Protein AF-A0A955B5U7-F1 (afdb_monomer_lite)

pLDDT: mean 84.52, std 15.86, range [46.53, 98.56]

Radius of gyration: 17.12 Å; chains: 1; bounding box: 44×20×51 Å

Secondary structure (DSSP, 8-state):
--SHHHHHHHHHHHHHHHHHHHHHHHHHHHTTGGGS-HHHHHHHHHHHHHHHHHHHHHHHHHT---GGGHHHHHHHHHHHHHHHHHHHHHHHHHHHHHHHHTT-

Sequence (104 aa):
MSGEEKENGGDRALLGQLISSLKQQRDELALKIHLGKEDAKDEWEKVQQKLDKLADDFEPVRDAVEESASGLFASLKLVAGEVKDGFDRIKDAIIDGDVDDAKS

Structure (mmCIF, N/CA/C/O backbone):
data_AF-A0A955B5U7-F1
#
_entry.id   AF-A0A955B5U7-F1
#
loop_
_atom_site.group_PDB
_atom_site.id
_atom_site.type_symbol
_atom_site.label_atom_id
_atom_site.label_alt_id
_atom_site.label_comp_id
_atom_site.label_asym_id
_atom_site.label_entity_id
_atom_site.label_seq_id
_atom_site.pdbx_PDB_ins_code
_atom_site.Cartn_x
_atom_site.Cartn_y
_atom_site.Cartn_z
_atom_site.occupancy
_atom_site.B_iso_or_equiv
_atom_site.auth_seq_id
_atom_site.auth_comp_id
_atom_site.auth_asym_id
_atom_site.auth_atom_id
_atom_site.pdbx_PDB_model_num
ATOM 1 N N . MET A 1 1 ? -21.274 -4.360 30.761 1.00 48.97 1 MET A N 1
ATOM 2 C CA . MET A 1 1 ? -20.519 -3.903 29.577 1.00 48.97 1 MET A CA 1
ATOM 3 C C . MET A 1 1 ? -19.061 -4.216 29.861 1.00 48.97 1 MET A C 1
ATOM 5 O O . MET A 1 1 ? -18.491 -3.500 30.667 1.00 48.97 1 MET A O 1
ATOM 9 N N . SER A 1 2 ? -18.513 -5.365 29.431 1.00 54.75 2 SER A N 1
ATOM 10 C CA . SER A 1 2 ? -17.124 -5.688 29.835 1.00 54.75 2 SER A CA 1
ATOM 11 C C . SER A 1 2 ? -16.362 -6.766 29.044 1.00 54.75 2 SER A C 1
ATOM 13 O O . SER A 1 2 ? -15.268 -7.119 29.472 1.00 54.75 2 SER A O 1
ATOM 15 N N . GLY A 1 3 ? -16.876 -7.288 27.925 1.00 49.66 3 GLY A N 1
ATOM 16 C CA . GLY A 1 3 ? -16.176 -8.311 27.123 1.00 49.66 3 GLY A CA 1
ATOM 17 C C . GLY A 1 3 ? -15.735 -7.802 25.750 1.00 49.66 3 GLY A C 1
ATOM 18 O O . GLY A 1 3 ? -14.545 -7.745 25.461 1.00 49.66 3 GLY A O 1
ATOM 19 N N . GLU A 1 4 ? -16.695 -7.354 24.940 1.00 46.53 4 GLU A N 1
ATOM 20 C CA . GLU A 1 4 ? -16.487 -7.044 23.513 1.00 46.53 4 GLU A CA 1
ATOM 21 C C . GLU A 1 4 ? -15.727 -5.733 23.232 1.00 46.53 4 GLU A C 1
ATOM 23 O O . GLU A 1 4 ? -15.049 -5.619 22.212 1.00 46.53 4 GLU A O 1
ATOM 28 N N . GLU A 1 5 ? -15.733 -4.760 24.151 1.00 49.75 5 GLU A N 1
ATOM 29 C CA . GLU A 1 5 ? -15.017 -3.482 23.961 1.00 49.75 5 GLU A CA 1
ATOM 30 C C . GLU A 1 5 ? -13.483 -3.639 23.940 1.00 49.75 5 GLU A C 1
ATOM 32 O O . GLU A 1 5 ? -12.781 -2.813 23.356 1.00 49.75 5 GLU A O 1
ATOM 37 N N . LYS A 1 6 ? -12.937 -4.687 24.574 1.00 49.84 6 LYS A N 1
ATOM 38 C CA . LYS A 1 6 ? -11.481 -4.916 24.660 1.00 49.84 6 LYS A CA 1
ATOM 39 C C . LYS A 1 6 ? -10.923 -5.633 23.429 1.00 49.84 6 LYS A C 1
ATOM 41 O O . LYS A 1 6 ? -9.793 -5.353 23.040 1.00 49.84 6 LYS A O 1
ATOM 46 N N . GLU A 1 7 ? -11.703 -6.528 22.827 1.00 50.97 7 GLU A N 1
ATOM 47 C CA . GLU A 1 7 ? -11.304 -7.322 21.658 1.00 50.97 7 GLU A CA 1
ATOM 48 C C . GLU A 1 7 ? -11.363 -6.480 20.374 1.00 50.97 7 GLU A C 1
ATOM 50 O O . GLU A 1 7 ? -10.407 -6.436 19.600 1.00 50.97 7 GLU A O 1
ATOM 55 N N . ASN A 1 8 ? -12.422 -5.677 20.227 1.00 57.22 8 ASN A N 1
ATOM 56 C CA . ASN A 1 8 ? -12.657 -4.852 19.042 1.00 57.22 8 ASN A CA 1
ATOM 57 C C . ASN A 1 8 ? -11.638 -3.698 18.897 1.00 57.22 8 ASN A C 1
ATOM 59 O O . ASN A 1 8 ? -11.380 -3.227 17.796 1.00 57.22 8 ASN A O 1
ATOM 63 N N . GLY A 1 9 ? -11.003 -3.246 19.986 1.00 65.31 9 GLY A N 1
ATOM 64 C CA . GLY A 1 9 ? -9.906 -2.268 19.926 1.00 65.31 9 GLY A CA 1
ATOM 65 C C . GLY A 1 9 ? -8.589 -2.836 19.373 1.00 65.31 9 GLY A C 1
ATOM 66 O O . GLY A 1 9 ? -7.801 -2.096 18.779 1.00 65.31 9 GLY A O 1
ATOM 67 N N . GLY A 1 10 ? -8.354 -4.144 19.531 1.00 78.12 10 GLY A N 1
ATOM 68 C CA . GLY A 1 10 ? -7.139 -4.817 19.065 1.00 78.12 10 GLY A CA 1
ATOM 69 C C . GLY A 1 10 ? -7.067 -4.901 17.541 1.00 78.12 10 GLY A C 1
ATOM 70 O O . GLY A 1 10 ? -6.060 -4.517 16.946 1.00 78.12 10 GLY A O 1
ATOM 71 N N . ASP A 1 11 ? -8.160 -5.312 16.899 1.00 81.56 11 ASP A N 1
ATOM 72 C CA . ASP A 1 11 ? -8.219 -5.477 15.441 1.00 81.56 11 ASP A CA 1
ATOM 73 C C . ASP A 1 11 ? -7.993 -4.166 14.679 1.00 81.56 11 ASP A C 1
ATOM 75 O O . ASP A 1 11 ? -7.328 -4.147 13.641 1.00 81.56 11 ASP A O 1
ATOM 79 N N . ARG A 1 12 ? -8.464 -3.043 15.226 1.00 84.00 12 ARG A N 1
ATOM 80 C CA . ARG A 1 12 ? -8.259 -1.707 14.643 1.00 84.00 12 ARG A CA 1
ATOM 81 C C . ARG A 1 12 ? -6.804 -1.284 14.709 1.00 84.00 12 ARG A C 1
ATOM 83 O O . ARG A 1 12 ? -6.262 -0.776 13.730 1.00 84.00 12 ARG A O 1
ATOM 90 N N . ALA A 1 13 ? -6.168 -1.504 15.859 1.00 87.44 13 ALA A N 1
ATOM 91 C CA . ALA A 1 13 ? -4.758 -1.196 16.044 1.00 87.44 13 ALA A CA 1
ATOM 92 C C . ALA A 1 13 ? -3.880 -2.047 15.114 1.00 87.44 13 ALA A C 1
ATOM 94 O O . ALA A 1 13 ? -2.900 -1.541 14.566 1.00 87.44 13 ALA A O 1
ATOM 95 N N . LEU A 1 14 ? -4.243 -3.316 14.902 1.00 90.81 14 LEU A N 1
ATOM 96 C CA . LEU A 1 14 ? -3.566 -4.201 13.953 1.00 90.81 14 LEU A CA 1
ATOM 97 C C . LEU A 1 14 ? -3.757 -3.740 12.505 1.00 90.81 14 LEU A C 1
ATOM 99 O O . LEU A 1 14 ? -2.784 -3.679 11.756 1.00 90.81 14 LEU A O 1
ATOM 103 N N . LEU A 1 15 ? -4.977 -3.366 12.110 1.00 92.81 15 LEU A N 1
ATOM 104 C CA . LEU A 1 15 ? -5.242 -2.853 10.766 1.00 92.81 15 LEU A CA 1
ATOM 105 C C . LEU A 1 15 ? -4.506 -1.530 10.505 1.00 92.81 15 LEU A C 1
ATOM 107 O O . LEU A 1 15 ? -3.903 -1.365 9.449 1.00 92.81 15 LEU A O 1
ATOM 111 N N . GLY A 1 16 ? -4.478 -0.617 11.479 1.00 94.25 16 GLY A N 1
ATOM 112 C CA . GLY A 1 16 ? -3.715 0.630 11.382 1.00 94.25 16 GLY A CA 1
ATOM 113 C C . GLY A 1 16 ? -2.206 0.399 11.226 1.00 94.25 16 GLY A C 1
ATOM 114 O O . GLY A 1 16 ? -1.557 1.055 10.408 1.00 94.25 16 GLY A O 1
ATOM 115 N N . GLN A 1 17 ? -1.643 -0.570 11.956 1.00 95.69 17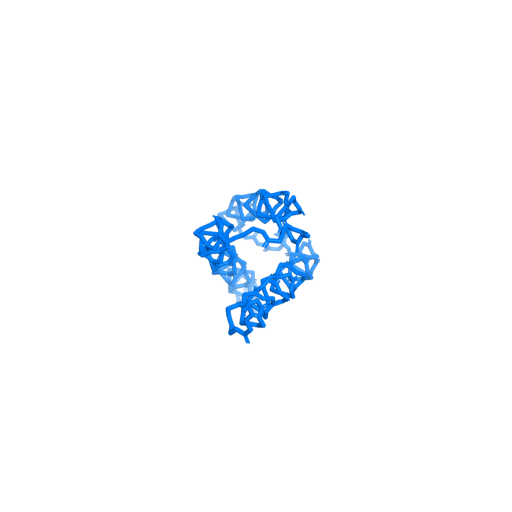 GLN A N 1
ATOM 116 C CA . GLN A 1 17 ? -0.249 -0.996 11.776 1.00 95.69 17 GLN A CA 1
ATOM 117 C C . GLN A 1 17 ? -0.010 -1.602 10.389 1.00 95.69 17 GLN A C 1
ATOM 119 O O . GLN A 1 17 ? 0.985 -1.268 9.748 1.00 95.69 17 GLN A O 1
ATOM 124 N N . LEU A 1 18 ? -0.933 -2.431 9.893 1.00 96.75 18 LEU A N 1
ATOM 125 C CA . LEU A 1 18 ? -0.846 -3.004 8.551 1.00 96.75 18 LEU A CA 1
ATOM 126 C C . LEU A 1 18 ? -0.867 -1.914 7.472 1.00 96.75 18 LEU A C 1
ATOM 128 O O . LEU A 1 18 ? 0.024 -1.889 6.631 1.00 96.75 18 LEU A O 1
ATOM 132 N N . ILE A 1 19 ? -1.810 -0.968 7.527 1.00 97.50 19 ILE A N 1
ATOM 133 C CA . ILE A 1 19 ? -1.870 0.170 6.592 1.00 97.50 19 ILE A CA 1
ATOM 134 C C . ILE A 1 19 ? -0.567 0.979 6.634 1.00 97.50 19 ILE A C 1
ATOM 136 O O . ILE A 1 19 ? -0.055 1.385 5.593 1.00 97.50 19 ILE A O 1
ATOM 140 N N . SER A 1 20 ? 0.001 1.183 7.824 1.00 97.88 20 SER A N 1
ATOM 141 C CA . SER A 1 20 ? 1.278 1.890 7.977 1.00 97.88 20 SER A CA 1
ATOM 142 C C . SER A 1 20 ? 2.435 1.123 7.325 1.00 97.88 20 SER A C 1
ATOM 144 O O . SER A 1 20 ? 3.231 1.717 6.601 1.00 97.88 20 SER A O 1
ATOM 146 N N . SER A 1 21 ? 2.488 -0.201 7.503 1.00 98.12 21 SER A N 1
ATOM 147 C CA . SER A 1 21 ? 3.464 -1.069 6.833 1.00 98.12 21 SER A CA 1
ATOM 148 C C . SER A 1 21 ? 3.302 -1.055 5.311 1.00 98.12 21 SER A C 1
ATOM 150 O O . SER A 1 21 ? 4.301 -1.052 4.598 1.00 98.12 21 SER A O 1
ATOM 152 N N . LEU A 1 22 ? 2.068 -1.028 4.799 1.00 98.50 22 LEU A N 1
ATOM 153 C CA . LEU A 1 22 ? 1.795 -0.958 3.361 1.00 98.50 22 LEU A CA 1
ATOM 154 C C . LEU A 1 22 ? 2.233 0.386 2.765 1.00 98.50 22 LEU A C 1
ATOM 156 O O . LEU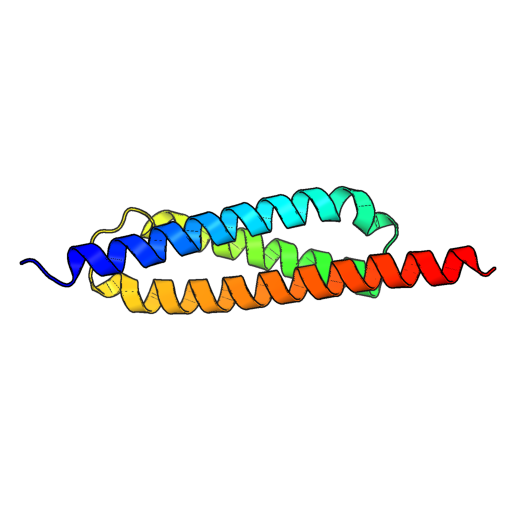 A 1 22 ? 2.786 0.415 1.669 1.00 98.50 22 LEU A O 1
ATOM 160 N N . LYS A 1 23 ? 2.051 1.495 3.495 1.00 98.50 23 LYS A N 1
ATOM 161 C CA . LYS A 1 23 ? 2.585 2.812 3.104 1.00 98.50 23 LYS A CA 1
ATOM 162 C C . LYS A 1 23 ? 4.110 2.806 3.043 1.00 98.50 23 LYS A C 1
ATOM 164 O O . LYS A 1 23 ? 4.668 3.294 2.068 1.00 98.50 23 LYS A O 1
ATOM 169 N N . GLN A 1 24 ? 4.775 2.194 4.023 1.00 98.31 24 GLN A N 1
ATOM 170 C CA . GLN A 1 24 ? 6.228 2.037 3.981 1.00 98.31 24 GLN A CA 1
ATOM 171 C C . GLN A 1 24 ? 6.672 1.182 2.782 1.00 98.31 24 GLN A C 1
ATOM 173 O O . GLN A 1 24 ? 7.569 1.585 2.047 1.00 98.31 24 GLN A O 1
ATOM 178 N N . GLN A 1 25 ? 6.019 0.041 2.539 1.00 97.69 25 GLN A N 1
ATOM 179 C CA . GLN A 1 25 ? 6.316 -0.820 1.389 1.00 97.69 25 GLN A CA 1
ATOM 180 C C . GLN A 1 25 ? 6.121 -0.076 0.060 1.00 97.69 25 GLN A C 1
ATOM 182 O O . GLN A 1 25 ? 6.955 -0.198 -0.835 1.00 97.69 25 GLN A O 1
ATOM 187 N N . ARG A 1 26 ? 5.060 0.732 -0.065 1.00 97.88 26 ARG A N 1
ATOM 188 C CA . ARG A 1 26 ? 4.861 1.634 -1.206 1.00 97.88 26 ARG A CA 1
ATOM 189 C C . ARG A 1 26 ? 6.055 2.573 -1.349 1.00 97.88 26 ARG A C 1
ATOM 191 O O . ARG A 1 26 ? 6.644 2.638 -2.418 1.00 97.88 26 ARG A O 1
ATOM 198 N N . ASP A 1 27 ? 6.435 3.286 -0.298 1.00 97.94 27 ASP A N 1
ATOM 199 C CA . ASP A 1 27 ? 7.517 4.269 -0.386 1.00 97.94 27 ASP A CA 1
ATOM 200 C C . ASP A 1 27 ? 8.853 3.608 -0.791 1.00 97.94 27 ASP A C 1
ATOM 202 O O . ASP A 1 27 ? 9.588 4.155 -1.611 1.00 97.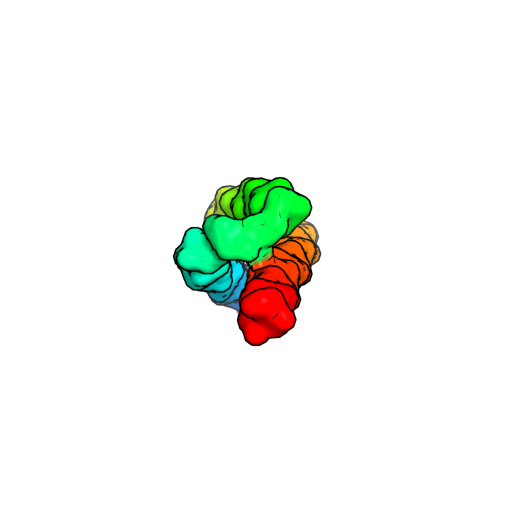94 27 ASP A O 1
ATOM 206 N N . GLU A 1 28 ? 9.129 2.389 -0.318 1.00 95.62 28 GLU A N 1
ATOM 207 C CA . GLU A 1 28 ? 10.293 1.590 -0.727 1.00 95.62 28 GLU A CA 1
ATOM 208 C C . GLU A 1 28 ? 10.229 1.132 -2.196 1.00 95.62 28 GLU A C 1
ATOM 210 O O . GLU A 1 28 ? 11.234 1.180 -2.911 1.00 95.62 28 GLU A O 1
ATOM 215 N N . LEU A 1 29 ? 9.060 0.691 -2.668 1.00 94.81 29 LEU A N 1
ATOM 216 C CA . LEU A 1 29 ? 8.856 0.245 -4.050 1.00 94.81 29 LEU A CA 1
ATOM 217 C C . LEU A 1 29 ? 8.857 1.404 -5.049 1.00 94.81 29 LEU A C 1
ATOM 219 O O . LEU A 1 29 ? 9.358 1.244 -6.162 1.00 94.81 29 LEU A O 1
ATOM 223 N N . ALA A 1 30 ? 8.380 2.584 -4.650 1.00 95.62 30 ALA A N 1
ATOM 224 C CA . ALA A 1 30 ? 8.387 3.787 -5.478 1.00 95.62 30 ALA A CA 1
ATOM 225 C C . ALA A 1 30 ? 9.808 4.168 -5.928 1.00 95.62 30 ALA A C 1
ATOM 227 O O . ALA A 1 30 ? 9.997 4.678 -7.030 1.00 95.62 30 ALA A O 1
ATOM 228 N N . LEU A 1 31 ? 10.821 3.857 -5.110 1.00 94.69 31 LEU A N 1
ATOM 229 C CA . LEU A 1 31 ? 12.229 4.075 -5.449 1.00 94.69 31 LEU A CA 1
ATOM 230 C C . LEU A 1 31 ? 12.738 3.155 -6.564 1.00 94.69 31 LEU A C 1
ATOM 232 O O . LEU A 1 31 ? 13.774 3.447 -7.149 1.00 94.69 31 LEU A O 1
ATOM 236 N N . LYS A 1 32 ? 12.054 2.039 -6.834 1.00 92.38 32 LYS A N 1
ATOM 237 C CA . LYS A 1 32 ? 12.520 0.984 -7.746 1.00 92.38 32 LYS A CA 1
ATOM 238 C C . LYS A 1 32 ? 11.581 0.728 -8.918 1.00 92.38 32 LYS A C 1
ATOM 240 O O . LYS A 1 32 ? 12.008 0.140 -9.903 1.00 92.38 32 LYS A O 1
ATOM 245 N N . ILE A 1 33 ? 10.327 1.177 -8.855 1.00 90.38 33 ILE A N 1
ATOM 246 C CA . ILE A 1 33 ? 9.303 0.863 -9.863 1.00 90.38 33 ILE A CA 1
ATOM 247 C C . ILE A 1 33 ? 9.676 1.315 -11.281 1.00 90.38 33 ILE A C 1
ATOM 249 O O . ILE A 1 33 ? 9.238 0.721 -12.263 1.00 90.38 33 ILE A O 1
ATOM 253 N N . HIS A 1 34 ? 10.541 2.323 -11.416 1.00 84.44 34 HIS A N 1
ATOM 254 C CA . HIS A 1 34 ? 11.056 2.748 -12.717 1.00 84.44 34 HIS A CA 1
ATOM 255 C C . HIS A 1 34 ? 11.857 1.650 -13.445 1.00 84.44 34 HIS A C 1
ATOM 257 O O . HIS A 1 34 ? 11.924 1.691 -14.674 1.00 84.44 34 HIS A O 1
ATOM 263 N N . LEU A 1 35 ? 12.417 0.685 -12.703 1.00 85.25 35 LEU A N 1
ATOM 264 C CA . LEU A 1 35 ? 13.105 -0.511 -13.209 1.00 85.25 35 LEU A CA 1
ATOM 265 C C . LEU A 1 35 ? 12.128 -1.621 -13.629 1.00 85.25 35 LEU A C 1
ATOM 267 O O . LEU A 1 35 ? 12.514 -2.551 -14.326 1.00 85.25 35 LEU A O 1
ATOM 271 N N . GLY A 1 36 ? 10.865 -1.544 -13.204 1.00 82.88 36 GLY A N 1
ATOM 272 C CA . GLY A 1 36 ? 9.848 -2.532 -13.543 1.00 82.88 36 GLY A CA 1
ATOM 273 C C . GLY A 1 36 ? 9.405 -2.465 -15.009 1.00 82.88 36 GLY A C 1
ATOM 274 O O . GLY A 1 36 ? 9.446 -1.408 -15.652 1.00 82.88 36 GLY A O 1
ATOM 275 N N . LYS A 1 37 ? 8.921 -3.605 -15.516 1.00 87.38 37 LYS A N 1
ATOM 276 C CA . LYS A 1 37 ? 8.254 -3.731 -16.826 1.00 87.38 37 LYS A CA 1
ATOM 277 C C . LYS A 1 37 ? 6.944 -2.920 -16.844 1.00 87.38 37 LYS A C 1
ATOM 279 O O . LYS A 1 37 ? 6.425 -2.557 -15.790 1.00 87.38 37 LYS A O 1
ATOM 284 N N . GLU A 1 38 ? 6.410 -2.630 -18.031 1.00 87.81 38 GLU A N 1
ATOM 285 C CA . GLU A 1 38 ? 5.172 -1.842 -18.201 1.00 87.81 38 GLU A CA 1
ATOM 286 C C . GLU A 1 38 ? 3.998 -2.430 -17.399 1.00 87.81 38 GLU A C 1
ATOM 288 O O . GLU A 1 38 ? 3.395 -1.720 -16.602 1.00 87.81 38 GLU A O 1
ATOM 293 N N . ASP A 1 39 ? 3.806 -3.752 -17.452 1.00 86.19 39 ASP A N 1
ATOM 294 C CA . ASP A 1 39 ? 2.788 -4.454 -16.656 1.00 86.19 39 ASP A CA 1
ATOM 295 C C . ASP A 1 39 ? 2.926 -4.217 -15.139 1.00 86.19 39 ASP A C 1
ATOM 297 O O . ASP A 1 39 ? 1.932 -4.119 -14.417 1.00 86.19 39 ASP A O 1
ATOM 301 N N . ALA A 1 40 ? 4.161 -4.103 -14.633 1.00 91.12 40 ALA A N 1
ATOM 302 C CA . ALA A 1 40 ? 4.410 -3.827 -13.219 1.00 91.12 40 ALA A CA 1
ATOM 303 C C . ALA A 1 40 ? 4.060 -2.377 -12.856 1.00 91.12 40 ALA A C 1
ATOM 305 O O . ALA A 1 40 ? 3.587 -2.130 -11.748 1.00 91.12 40 ALA A O 1
ATOM 306 N N . LYS A 1 41 ? 4.258 -1.429 -13.782 1.00 92.50 41 LYS A N 1
ATOM 307 C CA . LYS A 1 41 ? 3.865 -0.019 -13.616 1.00 92.50 41 LYS A CA 1
ATOM 308 C C . LYS A 1 41 ? 2.341 0.134 -13.626 1.00 92.50 41 LYS A C 1
ATOM 310 O O . LYS A 1 41 ? 1.803 0.842 -12.779 1.00 92.50 41 LYS A O 1
ATOM 315 N N . ASP A 1 42 ? 1.650 -0.602 -14.491 1.00 94.38 42 ASP A N 1
ATOM 316 C CA . ASP A 1 42 ? 0.185 -0.628 -14.536 1.00 94.38 42 ASP A CA 1
ATOM 317 C C . ASP A 1 42 ? -0.428 -1.222 -13.260 1.00 94.38 42 ASP A C 1
ATOM 319 O O . ASP A 1 42 ? -1.414 -0.707 -12.725 1.00 94.38 42 ASP A O 1
ATOM 323 N N . GLU A 1 43 ? 0.128 -2.330 -12.760 1.00 95.00 43 GLU A N 1
ATOM 324 C CA . GLU A 1 43 ? -0.308 -2.918 -11.489 1.00 95.00 43 GLU A CA 1
ATOM 325 C C . GLU A 1 43 ? 0.006 -1.982 -10.316 1.00 95.00 43 GLU A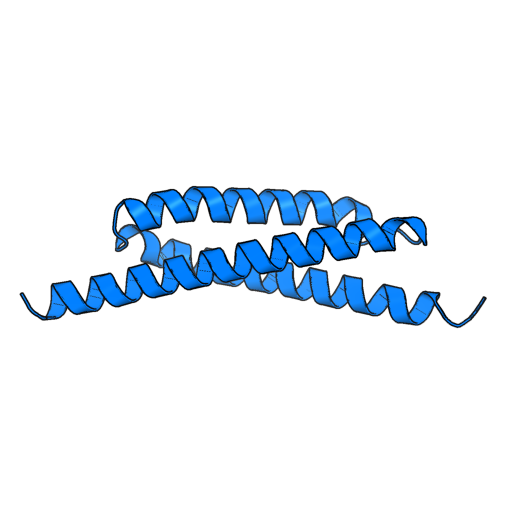 C 1
ATOM 327 O O . GLU A 1 43 ? -0.816 -1.813 -9.415 1.00 95.00 43 GLU A O 1
ATOM 332 N N . TRP A 1 44 ? 1.159 -1.316 -10.351 1.00 96.56 44 TRP A N 1
ATOM 333 C CA . TRP A 1 44 ? 1.558 -0.332 -9.354 1.00 96.56 44 TRP A CA 1
ATOM 334 C C . TRP A 1 44 ? 0.538 0.794 -9.189 1.00 96.56 44 TRP A C 1
ATOM 336 O O . TRP A 1 44 ? 0.098 1.034 -8.063 1.00 96.56 44 TRP A O 1
ATOM 346 N N . GLU A 1 45 ? 0.089 1.423 -10.277 1.00 96.94 45 GLU A N 1
ATOM 347 C CA . GLU A 1 45 ? -0.925 2.482 -10.199 1.00 96.94 45 GLU A CA 1
ATOM 348 C C . GLU A 1 45 ? -2.221 1.990 -9.537 1.00 96.94 45 GLU A C 1
ATOM 350 O O . GLU A 1 45 ? -2.785 2.665 -8.671 1.00 96.94 45 GLU A O 1
ATOM 355 N N . LYS A 1 46 ? -2.668 0.775 -9.880 1.00 97.31 46 LYS A N 1
ATOM 356 C CA . LYS A 1 46 ? -3.885 0.173 -9.310 1.00 97.31 46 LYS A CA 1
ATOM 357 C C . LYS A 1 46 ? -3.737 -0.100 -7.816 1.00 97.31 46 LYS A C 1
ATOM 359 O O . LYS A 1 46 ? -4.651 0.183 -7.040 1.00 97.31 46 LYS A O 1
ATOM 364 N N . VAL A 1 47 ? -2.604 -0.667 -7.403 1.00 97.94 47 VAL A N 1
ATOM 365 C CA . VAL A 1 47 ? -2.358 -1.028 -6.001 1.00 97.94 47 VAL A CA 1
ATOM 366 C C . VAL A 1 47 ? -2.185 0.224 -5.138 1.00 97.94 47 VAL A C 1
ATOM 368 O O . VAL A 1 47 ? -2.725 0.268 -4.032 1.00 97.94 47 VAL A O 1
ATOM 371 N N . GLN A 1 48 ? -1.528 1.273 -5.647 1.00 97.62 48 GLN A N 1
ATOM 372 C CA . GLN A 1 48 ? -1.427 2.556 -4.945 1.00 97.62 48 GLN A CA 1
ATOM 373 C C . GLN A 1 48 ? -2.800 3.192 -4.710 1.00 97.62 48 GLN A C 1
ATOM 375 O O . GLN A 1 48 ? -3.113 3.547 -3.576 1.00 97.62 48 GLN A O 1
ATOM 380 N N . GLN A 1 49 ? -3.651 3.251 -5.738 1.00 97.88 49 GLN A N 1
ATOM 381 C CA . GLN A 1 49 ? -5.009 3.788 -5.598 1.00 97.88 49 GLN A CA 1
ATOM 382 C C . GLN A 1 49 ? -5.838 2.999 -4.576 1.00 97.88 49 GLN A C 1
ATOM 384 O O . GLN A 1 49 ? -6.595 3.586 -3.801 1.00 97.88 49 GLN A O 1
ATOM 389 N N . LYS A 1 50 ? -5.687 1.667 -4.536 1.00 98.00 50 LYS A N 1
ATOM 390 C CA . LYS A 1 50 ? -6.333 0.835 -3.512 1.00 98.00 50 LYS A CA 1
ATOM 391 C C . LYS A 1 50 ? -5.810 1.134 -2.105 1.00 98.00 50 LYS A C 1
ATOM 393 O O . LYS A 1 50 ? -6.616 1.165 -1.179 1.00 98.00 50 LYS A O 1
ATOM 398 N N . LEU A 1 51 ? -4.503 1.348 -1.931 1.00 98.50 51 LEU A N 1
ATOM 399 C CA . LEU A 1 51 ? -3.926 1.722 -0.636 1.00 98.50 51 LEU A CA 1
ATOM 400 C C . LEU A 1 51 ? -4.431 3.091 -0.165 1.00 98.50 51 LEU A C 1
ATOM 402 O O . LEU A 1 51 ? -4.764 3.233 1.011 1.00 98.50 51 LEU A O 1
ATOM 406 N N . ASP A 1 52 ? -4.495 4.077 -1.059 1.00 97.88 52 ASP A N 1
ATOM 407 C CA . ASP A 1 52 ? -4.982 5.416 -0.720 1.00 97.88 52 ASP A CA 1
ATOM 408 C C . ASP A 1 52 ? -6.451 5.348 -0.289 1.00 97.88 52 ASP A C 1
ATOM 410 O O . ASP A 1 52 ? -6.790 5.773 0.814 1.00 97.88 52 ASP A O 1
ATOM 414 N N . LYS A 1 53 ? -7.294 4.658 -1.069 1.00 97.00 53 LYS A N 1
ATOM 415 C CA . LYS A 1 53 ? -8.695 4.426 -0.704 1.00 97.00 53 LYS A CA 1
ATOM 416 C C . LYS A 1 53 ? -8.849 3.680 0.624 1.00 97.00 5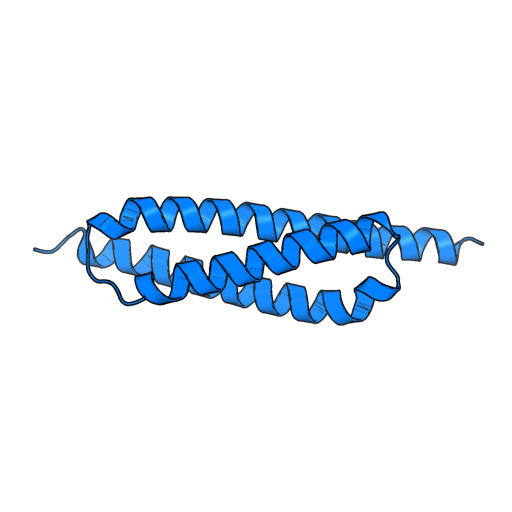3 LYS A C 1
ATOM 418 O O . LYS A 1 53 ? -9.677 4.056 1.443 1.00 97.00 53 LYS A O 1
ATOM 423 N N . LEU A 1 54 ? -8.055 2.636 0.859 1.00 97.00 54 LEU A N 1
ATOM 424 C CA . LEU A 1 54 ? -8.064 1.899 2.125 1.00 97.00 54 LEU A CA 1
ATOM 425 C C . LEU A 1 54 ? -7.721 2.807 3.314 1.00 97.00 54 LEU A C 1
ATOM 427 O O . LEU A 1 54 ? -8.315 2.666 4.382 1.00 97.00 54 LEU A O 1
ATOM 431 N N . ALA A 1 55 ? -6.749 3.706 3.152 1.00 96.06 55 ALA A N 1
ATOM 432 C CA . ALA A 1 55 ? -6.363 4.641 4.200 1.00 96.06 55 ALA A CA 1
ATOM 433 C C . ALA A 1 55 ? -7.469 5.669 4.480 1.00 96.06 55 ALA A C 1
ATOM 435 O O . ALA A 1 55 ? -7.766 5.913 5.651 1.00 96.06 55 ALA A O 1
ATOM 436 N N . ASP A 1 56 ? -8.087 6.205 3.427 1.00 95.56 56 ASP A N 1
ATOM 437 C CA . ASP A 1 56 ? -9.196 7.158 3.521 1.00 95.56 56 ASP A CA 1
ATOM 438 C C . ASP A 1 56 ? -10.434 6.513 4.166 1.00 95.56 56 ASP A C 1
ATOM 440 O O . ASP A 1 56 ? -11.038 7.087 5.069 1.00 95.56 56 ASP A O 1
ATOM 444 N N . ASP A 1 57 ? -10.770 5.279 3.776 1.00 93.19 57 ASP A N 1
ATOM 445 C CA . ASP A 1 57 ? -11.906 4.533 4.329 1.00 93.19 57 ASP A CA 1
ATOM 446 C C . ASP A 1 57 ? -11.660 4.101 5.794 1.00 93.19 57 ASP A C 1
ATOM 448 O O . ASP A 1 57 ? -12.607 3.926 6.564 1.00 93.19 57 ASP A O 1
ATOM 452 N N . PHE A 1 58 ? -10.396 3.936 6.210 1.00 92.50 58 PHE A N 1
ATOM 453 C CA . PHE A 1 58 ? -10.027 3.578 7.585 1.00 92.50 58 PHE A CA 1
ATOM 454 C C . PHE A 1 58 ? -10.046 4.770 8.554 1.00 92.50 58 PHE A C 1
ATOM 456 O O . PHE A 1 58 ? -10.368 4.588 9.731 1.00 92.50 58 PHE A O 1
ATOM 463 N N . GLU A 1 59 ? -9.714 5.979 8.093 1.00 90.00 59 GLU A N 1
ATOM 464 C CA . GLU A 1 59 ? -9.651 7.182 8.935 1.00 90.00 59 GLU A CA 1
ATOM 465 C C . GLU A 1 59 ? -10.923 7.420 9.778 1.00 90.00 59 GLU A C 1
ATOM 467 O O . GLU A 1 59 ? -10.796 7.511 11.004 1.00 90.00 59 GLU A O 1
ATOM 472 N N . PRO A 1 60 ? -12.144 7.462 9.202 1.00 85.88 60 PRO A N 1
ATOM 473 C CA . PRO A 1 60 ? -13.352 7.775 9.965 1.00 85.88 60 PRO A CA 1
ATOM 474 C C . PRO A 1 60 ? -13.744 6.673 10.953 1.00 85.88 60 PRO A C 1
ATOM 476 O O . PRO A 1 60 ? -14.468 6.941 11.913 1.00 85.88 60 PRO A O 1
ATOM 479 N N . VAL A 1 61 ? -13.286 5.435 10.744 1.00 81.56 61 VAL A N 1
ATOM 480 C CA . VAL A 1 61 ? -13.643 4.305 11.611 1.00 81.56 61 VAL A CA 1
ATOM 481 C C . VAL A 1 61 ? -12.617 4.006 12.687 1.00 81.56 61 VAL A C 1
ATOM 483 O O . VAL A 1 61 ? -12.988 3.427 13.706 1.00 81.56 61 VAL A O 1
ATOM 486 N N . ARG A 1 62 ? -11.361 4.444 12.536 1.00 80.56 62 ARG A N 1
ATOM 487 C CA . ARG A 1 62 ? -10.299 4.235 13.534 1.00 80.56 62 ARG A CA 1
ATOM 488 C C . ARG A 1 62 ? -10.731 4.645 14.946 1.00 80.56 62 ARG A C 1
ATOM 490 O O . ARG A 1 62 ? -10.472 3.909 15.899 1.00 80.56 62 ARG A O 1
ATOM 497 N N . ASP A 1 63 ? -11.425 5.776 15.052 1.00 78.06 63 ASP A N 1
ATOM 498 C CA . ASP A 1 63 ? -11.822 6.385 16.326 1.00 78.06 63 ASP A CA 1
ATOM 499 C C . ASP A 1 63 ? -13.307 6.126 16.676 1.00 78.06 63 ASP A C 1
ATOM 501 O O . ASP A 1 63 ? -13.797 6.575 17.714 1.00 78.06 63 ASP A O 1
ATOM 505 N N . ALA A 1 64 ? -14.038 5.374 15.842 1.00 72.06 64 ALA A N 1
ATOM 506 C CA . ALA A 1 64 ? -15.448 5.061 16.062 1.00 72.06 64 ALA A CA 1
ATOM 507 C C . ALA A 1 64 ? -15.620 3.986 17.150 1.00 72.06 64 ALA A C 1
ATOM 509 O O . ALA A 1 64 ? -15.010 2.922 17.101 1.00 72.06 64 ALA A O 1
ATOM 510 N N . VAL A 1 65 ? -16.477 4.227 18.144 1.00 62.97 65 VAL A N 1
ATOM 511 C CA . VAL A 1 65 ? -16.690 3.310 19.288 1.00 62.97 65 VAL A CA 1
ATOM 512 C C . VAL A 1 65 ? -17.740 2.221 18.979 1.00 62.97 65 VAL A C 1
ATOM 514 O O . VAL A 1 65 ? -17.929 1.298 19.762 1.00 62.97 65 VAL A O 1
ATOM 517 N N . GLU A 1 66 ? -18.402 2.287 17.823 1.00 63.19 66 GLU A N 1
ATOM 518 C CA . GLU A 1 66 ? -19.642 1.553 17.557 1.00 63.19 66 GLU A CA 1
ATOM 519 C C . GLU A 1 66 ? -19.453 0.075 17.155 1.00 63.19 66 GLU A C 1
ATOM 521 O O . GLU A 1 66 ? -18.613 -0.274 16.326 1.00 63.19 66 GLU A O 1
ATOM 526 N N . GLU A 1 67 ? -20.317 -0.790 17.691 1.00 61.88 67 GLU A N 1
ATOM 527 C CA . GLU A 1 67 ? -20.425 -2.229 17.394 1.00 61.88 67 GLU A CA 1
ATOM 528 C C . GLU A 1 67 ? -20.706 -2.504 15.896 1.00 61.88 67 GLU A C 1
ATOM 530 O O . GLU A 1 67 ? -20.255 -3.504 15.330 1.00 61.88 67 GLU A O 1
ATOM 535 N N . SER A 1 68 ? -21.356 -1.551 15.217 1.00 64.06 68 SER A N 1
ATOM 536 C CA . SER A 1 68 ? -21.649 -1.541 13.776 1.00 64.06 68 SER A CA 1
ATOM 537 C C . SER A 1 68 ? -20.401 -1.491 12.882 1.00 64.06 68 SER A C 1
ATOM 539 O O . SER A 1 68 ? -20.459 -1.886 11.717 1.00 64.06 68 SER A O 1
ATOM 541 N N . ALA A 1 69 ? -19.257 -1.030 13.403 1.00 67.94 69 ALA A N 1
ATOM 542 C CA . ALA A 1 69 ? -18.027 -0.877 12.623 1.00 67.94 69 ALA A CA 1
ATOM 543 C C . ALA A 1 69 ? -17.314 -2.216 12.348 1.00 67.94 69 ALA A C 1
ATOM 545 O O . ALA A 1 69 ? -16.484 -2.303 11.444 1.00 67.94 69 ALA A O 1
ATOM 546 N N . SER A 1 70 ? -17.667 -3.280 13.075 1.00 70.50 70 SER A N 1
ATOM 547 C CA . SER A 1 70 ? -17.037 -4.607 12.999 1.00 70.50 70 SER A CA 1
ATOM 548 C C . SER A 1 70 ? -17.044 -5.201 11.579 1.00 70.50 70 SER A C 1
ATOM 550 O O . SER A 1 70 ? -16.023 -5.689 11.092 1.00 70.50 70 SER A O 1
ATOM 552 N N . GLY A 1 71 ? -18.175 -5.104 10.868 1.00 78.12 71 GLY A N 1
ATOM 553 C CA . GLY A 1 71 ? -18.285 -5.564 9.475 1.00 78.12 71 GLY A CA 1
ATOM 554 C C . GLY A 1 71 ? -17.483 -4.711 8.486 1.00 78.12 71 GLY A C 1
ATOM 555 O O . GLY A 1 71 ? -16.963 -5.221 7.488 1.00 78.12 71 GLY A O 1
ATOM 556 N N . LEU A 1 72 ? -17.319 -3.422 8.792 1.00 83.62 72 LEU A N 1
ATOM 557 C CA . LEU A 1 72 ? -16.489 -2.521 8.002 1.00 83.62 72 LEU A CA 1
ATOM 558 C C . LEU A 1 72 ? -15.005 -2.864 8.177 1.00 83.62 72 LEU A C 1
ATOM 560 O O . LEU A 1 72 ? -14.292 -2.989 7.185 1.00 83.62 72 LEU A O 1
ATOM 564 N N . PHE A 1 73 ? -14.556 -3.133 9.407 1.00 85.31 73 PHE A N 1
ATOM 565 C CA . PHE A 1 73 ? -13.177 -3.552 9.683 1.00 85.31 73 PHE A CA 1
ATOM 566 C C . PHE A 1 73 ? -12.798 -4.859 8.989 1.00 85.31 73 PHE A C 1
ATOM 568 O O . PHE A 1 73 ? -11.712 -4.949 8.417 1.00 85.31 73 PHE A O 1
ATOM 575 N N . ALA A 1 74 ? -13.690 -5.853 8.983 1.00 86.94 74 ALA A N 1
ATOM 576 C CA . ALA A 1 74 ? -13.458 -7.094 8.248 1.00 86.94 74 ALA A CA 1
ATOM 577 C C . ALA A 1 74 ? -13.259 -6.832 6.744 1.00 86.94 74 ALA A C 1
ATOM 579 O O . ALA A 1 74 ? -12.336 -7.373 6.137 1.00 86.94 74 ALA A O 1
ATOM 580 N N . SER A 1 75 ? -14.071 -5.945 6.164 1.00 91.81 75 SER A N 1
ATOM 581 C CA . SER A 1 75 ? -13.969 -5.561 4.752 1.00 91.81 75 SER A CA 1
ATOM 582 C C . SER A 1 75 ? -12.661 -4.819 4.454 1.00 91.81 75 SER A C 1
ATOM 584 O O . SER A 1 75 ? -11.961 -5.160 3.503 1.00 91.81 75 SER A O 1
ATOM 586 N N . LEU A 1 76 ? -12.271 -3.865 5.305 1.00 94.00 76 LEU A N 1
ATOM 587 C CA . LEU A 1 76 ? -11.001 -3.144 5.174 1.00 94.00 76 LEU A CA 1
ATOM 588 C C . LEU A 1 76 ? -9.794 -4.083 5.300 1.00 94.00 76 LEU A C 1
ATOM 590 O O . LEU A 1 76 ? -8.818 -3.931 4.571 1.00 94.00 76 LEU A O 1
ATOM 594 N N . LYS A 1 77 ? -9.861 -5.093 6.175 1.00 92.94 77 LYS A N 1
ATOM 595 C CA . LYS A 1 77 ? -8.806 -6.108 6.317 1.00 92.94 77 LYS A CA 1
ATOM 596 C C . LYS A 1 77 ? -8.637 -6.949 5.050 1.00 92.94 77 LYS A C 1
ATOM 598 O O . LYS A 1 77 ? -7.505 -7.263 4.691 1.00 92.94 77 LYS A O 1
ATOM 603 N N . LEU A 1 78 ? -9.732 -7.288 4.365 1.00 95.44 78 LEU A N 1
ATOM 604 C CA . LEU A 1 78 ? -9.672 -7.983 3.073 1.00 95.44 78 LEU A CA 1
ATOM 605 C C . LEU A 1 78 ? -8.986 -7.114 2.015 1.00 95.44 78 LEU A C 1
ATOM 607 O O . LEU A 1 78 ? -8.050 -7.576 1.367 1.00 95.44 78 LEU A O 1
ATOM 611 N N . VAL A 1 79 ? -9.378 -5.841 1.908 1.00 97.25 79 VAL A N 1
ATOM 612 C CA . VAL A 1 79 ? -8.740 -4.887 0.986 1.00 97.25 79 VAL A CA 1
ATOM 613 C C . VAL A 1 79 ? -7.253 -4.715 1.313 1.00 97.25 79 VAL A C 1
ATOM 615 O O . VAL A 1 79 ? -6.424 -4.715 0.409 1.00 97.25 79 VAL A O 1
ATOM 618 N N . ALA A 1 80 ? -6.886 -4.638 2.595 1.00 97.44 80 ALA A N 1
ATOM 619 C CA . ALA A 1 80 ? -5.489 -4.576 3.020 1.00 97.44 80 ALA A CA 1
ATOM 620 C C . ALA A 1 80 ? -4.686 -5.814 2.583 1.00 97.44 80 ALA A C 1
ATOM 622 O O . ALA A 1 80 ? -3.533 -5.679 2.176 1.00 97.44 80 ALA A O 1
ATOM 623 N N . GLY A 1 81 ? -5.300 -7.001 2.621 1.00 97.62 81 GLY A N 1
ATOM 624 C CA . GLY A 1 81 ? -4.722 -8.228 2.071 1.00 97.62 81 GLY A CA 1
ATOM 625 C C . GLY A 1 81 ? -4.480 -8.132 0.564 1.00 97.62 81 GLY A C 1
ATOM 626 O O . GLY A 1 81 ? -3.373 -8.397 0.108 1.00 97.62 81 GLY A O 1
ATOM 627 N N . GLU A 1 82 ? -5.464 -7.655 -0.201 1.00 98.06 82 GLU A N 1
ATOM 628 C CA . GLU A 1 82 ? -5.309 -7.470 -1.651 1.00 98.06 82 GLU A CA 1
ATOM 629 C C . GLU A 1 82 ? -4.205 -6.468 -2.010 1.00 98.06 82 GLU A C 1
ATOM 631 O O . GLU A 1 82 ? -3.461 -6.683 -2.970 1.00 98.06 82 GLU A O 1
ATOM 636 N N . VAL A 1 83 ? -4.100 -5.369 -1.255 1.00 98.56 83 VAL A N 1
ATOM 637 C CA . VAL A 1 83 ? -3.045 -4.361 -1.438 1.00 98.56 83 VAL A CA 1
ATOM 638 C C . VAL A 1 83 ? -1.677 -4.974 -1.158 1.00 98.56 83 VAL A C 1
ATOM 640 O O . VAL A 1 83 ? -0.752 -4.785 -1.948 1.00 98.56 83 VAL A O 1
ATOM 643 N N . LYS A 1 84 ? -1.555 -5.742 -0.069 1.00 98.25 84 LYS A N 1
ATOM 644 C CA . LYS A 1 84 ? -0.320 -6.450 0.276 1.00 98.25 84 LYS A CA 1
ATOM 645 C C . LYS A 1 84 ? 0.107 -7.390 -0.851 1.00 98.25 84 LYS A C 1
ATOM 647 O O . LYS A 1 84 ? 1.235 -7.299 -1.326 1.00 98.25 84 LYS A O 1
ATOM 652 N N . ASP A 1 85 ? -0.802 -8.248 -1.303 1.00 98.06 85 ASP A N 1
ATOM 653 C CA . ASP A 1 85 ? -0.517 -9.214 -2.365 1.00 98.06 85 ASP A CA 1
ATOM 654 C C . ASP A 1 85 ? -0.149 -8.510 -3.680 1.00 98.06 85 ASP A C 1
ATOM 656 O O . ASP A 1 85 ? 0.689 -8.996 -4.437 1.00 98.06 85 ASP A O 1
ATOM 660 N N . GLY A 1 86 ? -0.753 -7.350 -3.955 1.00 97.62 86 GLY A N 1
ATOM 661 C CA . GLY A 1 86 ? -0.393 -6.495 -5.084 1.00 97.62 86 GLY A CA 1
ATOM 662 C C . GLY A 1 86 ? 1.043 -5.983 -5.011 1.00 97.62 86 GLY A C 1
ATOM 663 O O . GLY A 1 86 ? 1.804 -6.153 -5.963 1.00 97.62 86 GLY A O 1
ATOM 664 N N . PHE A 1 87 ? 1.445 -5.404 -3.878 1.00 97.69 87 PHE A N 1
ATOM 665 C CA . PHE A 1 87 ? 2.821 -4.937 -3.706 1.00 97.69 87 PHE A CA 1
ATOM 666 C C . PHE A 1 87 ? 3.847 -6.069 -3.716 1.00 97.69 87 PHE A C 1
ATOM 668 O O . PHE A 1 87 ? 4.950 -5.863 -4.222 1.00 97.69 87 PHE A O 1
ATOM 675 N N . ASP A 1 88 ? 3.501 -7.255 -3.215 1.00 96.19 88 ASP A N 1
ATOM 676 C CA . ASP A 1 88 ? 4.379 -8.424 -3.296 1.00 96.19 88 ASP A CA 1
ATOM 677 C C . ASP A 1 88 ? 4.600 -8.849 -4.757 1.00 96.19 88 ASP A C 1
ATOM 679 O O . ASP A 1 88 ? 5.746 -9.005 -5.174 1.00 96.19 88 ASP A O 1
ATOM 683 N N . ARG A 1 89 ? 3.543 -8.897 -5.583 1.00 94.75 89 ARG A N 1
ATOM 684 C CA . ARG A 1 89 ? 3.684 -9.161 -7.029 1.00 94.75 89 ARG A CA 1
ATOM 685 C C . ARG A 1 89 ? 4.544 -8.117 -7.740 1.00 94.75 89 ARG A C 1
ATOM 687 O O . ARG A 1 89 ? 5.359 -8.469 -8.587 1.00 94.75 89 ARG A O 1
ATOM 694 N N . ILE A 1 90 ? 4.375 -6.837 -7.404 1.00 94.94 90 ILE A N 1
ATOM 695 C CA . ILE A 1 90 ? 5.173 -5.747 -7.988 1.00 94.94 90 ILE A CA 1
ATOM 696 C C . ILE A 1 90 ? 6.643 -5.885 -7.589 1.00 94.94 90 ILE A C 1
ATOM 698 O O . ILE A 1 90 ? 7.531 -5.729 -8.425 1.00 94.94 90 ILE A O 1
ATOM 702 N N . LYS A 1 91 ? 6.910 -6.197 -6.319 1.00 93.88 91 LYS A N 1
ATOM 703 C CA . LYS A 1 91 ? 8.263 -6.440 -5.819 1.00 93.88 91 LYS A CA 1
ATOM 704 C C . LYS A 1 91 ? 8.933 -7.587 -6.574 1.00 93.88 91 LYS A C 1
ATOM 706 O O . LYS A 1 91 ? 10.072 -7.421 -7.006 1.00 93.88 91 LYS A O 1
ATOM 711 N N . ASP A 1 92 ? 8.235 -8.705 -6.742 1.00 92.12 92 ASP A N 1
ATOM 712 C CA . ASP A 1 92 ? 8.753 -9.871 -7.458 1.00 92.12 92 ASP A CA 1
ATOM 713 C C . ASP A 1 92 ? 9.026 -9.529 -8.930 1.00 92.12 92 ASP A C 1
ATOM 715 O O . ASP A 1 92 ? 10.109 -9.809 -9.434 1.00 92.12 92 ASP A O 1
ATOM 719 N N . ALA A 1 93 ? 8.120 -8.797 -9.589 1.00 89.50 93 ALA A N 1
ATOM 720 C CA . ALA A 1 93 ? 8.307 -8.350 -10.971 1.00 89.50 93 ALA A CA 1
ATOM 721 C C . ALA A 1 93 ? 9.512 -7.406 -11.157 1.00 89.50 93 ALA A C 1
ATOM 723 O O . ALA A 1 93 ? 10.150 -7.423 -12.211 1.00 89.50 93 ALA A O 1
ATOM 724 N N . ILE A 1 94 ? 9.834 -6.582 -10.152 1.00 88.62 94 ILE A N 1
ATOM 725 C CA . ILE A 1 94 ? 11.037 -5.734 -10.157 1.00 88.62 94 ILE A CA 1
ATOM 726 C C . ILE A 1 94 ? 12.301 -6.589 -9.993 1.00 88.62 94 ILE A C 1
ATOM 728 O O . ILE A 1 94 ? 13.285 -6.350 -10.687 1.00 88.62 94 ILE A O 1
ATOM 732 N N . ILE A 1 95 ? 12.287 -7.576 -9.090 1.00 83.06 95 ILE A N 1
ATOM 733 C CA . ILE A 1 95 ? 13.436 -8.463 -8.844 1.00 83.06 95 ILE A CA 1
ATOM 734 C C . ILE A 1 95 ? 13.723 -9.335 -10.070 1.00 83.06 95 ILE A C 1
ATOM 736 O O . ILE A 1 95 ? 14.874 -9.437 -10.487 1.00 83.06 95 ILE A O 1
ATOM 740 N N . ASP A 1 96 ? 12.690 -9.926 -10.670 1.00 77.56 96 ASP A N 1
ATOM 741 C CA . ASP A 1 96 ? 12.838 -10.772 -11.855 1.00 77.56 96 ASP A CA 1
ATOM 742 C C . ASP A 1 96 ? 13.347 -9.976 -13.068 1.00 77.56 96 ASP A C 1
ATOM 744 O O . ASP A 1 96 ? 14.125 -10.501 -13.863 1.00 77.56 96 ASP A O 1
ATOM 748 N N . GLY A 1 97 ? 12.972 -8.696 -13.191 1.00 64.62 97 GLY A N 1
ATOM 749 C CA . GLY A 1 97 ? 13.521 -7.798 -14.213 1.00 64.62 97 GLY A CA 1
ATOM 750 C C . GLY A 1 97 ? 15.034 -7.579 -14.083 1.00 64.62 97 GLY A C 1
ATOM 751 O O . GLY A 1 97 ? 15.742 -7.629 -15.083 1.00 64.62 97 GLY A O 1
ATOM 752 N N . ASP A 1 98 ? 15.540 -7.424 -12.856 1.00 58.59 98 ASP A N 1
ATOM 753 C CA . ASP A 1 98 ? 16.969 -7.199 -12.571 1.00 58.59 98 ASP A CA 1
ATOM 754 C C . ASP A 1 98 ? 17.838 -8.434 -12.908 1.00 58.59 98 ASP A C 1
ATOM 756 O O . ASP A 1 98 ? 18.993 -8.321 -13.326 1.00 58.59 98 ASP A O 1
ATOM 760 N N . VAL A 1 99 ? 17.274 -9.642 -12.776 1.00 60.34 99 VAL A N 1
ATOM 761 C CA . VAL A 1 99 ? 17.961 -10.906 -13.104 1.00 60.34 99 VAL A CA 1
ATOM 762 C C . VAL A 1 99 ? 18.120 -11.111 -14.617 1.00 60.34 99 VAL A C 1
ATOM 764 O O . VAL A 1 99 ? 19.115 -11.711 -15.040 1.00 60.34 99 VAL A O 1
ATOM 767 N N . ASP A 1 100 ? 17.170 -10.629 -15.424 1.00 56.06 100 ASP A N 1
ATOM 768 C CA . ASP A 1 100 ? 17.228 -10.709 -16.890 1.00 56.06 100 ASP A CA 1
ATOM 769 C C . ASP A 1 100 ? 18.324 -9.780 -17.459 1.00 56.06 100 ASP A C 1
ATOM 771 O O . ASP A 1 100 ? 19.087 -10.196 -18.338 1.00 56.06 100 ASP A O 1
ATOM 775 N N . ASP A 1 101 ? 18.467 -8.562 -16.918 1.00 53.78 101 ASP A N 1
ATOM 776 C CA . ASP A 1 101 ? 19.477 -7.583 -17.358 1.00 53.78 101 ASP A CA 1
ATOM 777 C C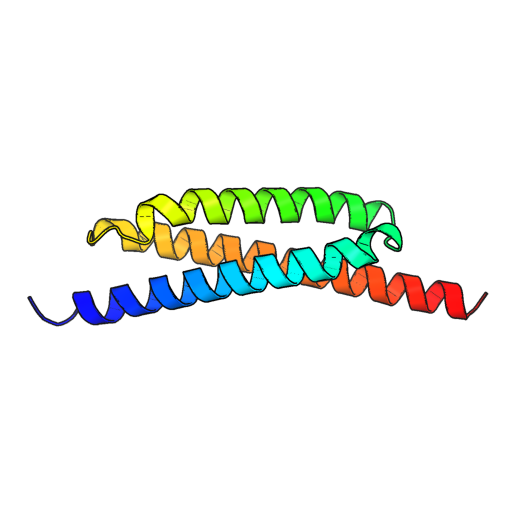 . ASP A 1 101 ? 20.916 -8.008 -17.006 1.00 53.78 101 ASP A C 1
ATOM 779 O O . ASP A 1 101 ? 21.844 -7.781 -17.781 1.00 53.78 101 ASP A O 1
ATOM 783 N N . ALA A 1 102 ? 21.127 -8.697 -15.878 1.00 58.12 102 ALA A N 1
ATOM 784 C CA . ALA A 1 102 ? 22.456 -9.159 -15.458 1.00 58.12 102 ALA A CA 1
ATOM 785 C C . ALA A 1 102 ? 23.038 -10.312 -16.310 1.00 58.12 102 ALA A C 1
ATOM 787 O O . ALA A 1 102 ? 24.195 -10.697 -16.112 1.00 58.12 102 ALA A O 1
ATOM 788 N N . LYS A 1 103 ? 22.254 -10.897 -17.227 1.00 54.91 103 LYS A N 1
ATOM 789 C CA . LYS A 1 103 ? 22.680 -12.000 -18.110 1.00 54.91 103 LYS A CA 1
ATOM 790 C C . LYS A 1 103 ? 22.846 -11.618 -19.587 1.00 54.91 103 LYS A C 1
ATOM 792 O O . LYS A 1 103 ? 23.180 -12.514 -20.367 1.00 54.91 103 LYS A O 1
ATOM 797 N N . SER A 1 104 ? 22.634 -10.355 -19.970 1.00 49.00 104 SER A N 1
ATOM 798 C CA . SER A 1 104 ? 22.838 -9.871 -21.351 1.00 49.00 104 SER A CA 1
ATOM 799 C C . SER A 1 104 ? 24.194 -9.208 -21.574 1.00 49.00 104 SER A C 1
ATOM 801 O O . SER A 1 104 ? 24.698 -8.532 -20.652 1.00 49.00 104 SER A O 1
#

Foldseek 3Di:
DPDPQVVVLVLLVVLVVLLVVLVVLLVVLVVQLVLFDPVLVVLNVVLVVLSVVLVVLSVVVSPDSDPVCVVVSVVSVVSSVVSVVSSVVSVVRSVVSVVVVVVD